Protein AF-A0A383C854-F1 (afdb_monomer_lite)

Secondary structure (DSSP, 8-state):
---PPP--GGGHHHHS----SSSS-HHHHHHHHHHHHHHHHT--SEEEEEETTEEEEEE--GGG--

Foldseek 3Di:
DPDDFAQDPVCCVVPVDHDDPPPDDPVRVVVVVVVVVVVVVPFDQWDFDQDPNDTDIDGTDPVPPD

Structure (mmCIF, N/CA/C/O backbone):
data_AF-A0A383C854-F1
#
_entry.id   AF-A0A383C854-F1
#
loop_
_atom_site.group_PDB
_atom_site.id
_atom_site.type_symbol
_atom_site.label_atom_id
_atom_site.label_alt_id
_atom_site.label_comp_id
_atom_site.label_asym_id
_atom_site.label_entity_id
_atom_site.label_seq_id
_atom_site.pdbx_PDB_ins_code
_atom_site.Cartn_x
_atom_site.Cartn_y
_atom_site.Cartn_z
_atom_site.occupancy
_atom_site.B_iso_or_equiv
_atom_site.auth_seq_id
_atom_site.auth_comp_id
_atom_site.auth_asym_id
_atom_site.auth_atom_id
_atom_site.pdbx_PDB_model_num
ATOM 1 N N . VAL A 1 1 ? 11.833 -25.881 -12.592 1.00 49.47 1 VAL A N 1
ATOM 2 C CA . VAL A 1 1 ? 12.773 -24.759 -12.827 1.00 49.47 1 VAL A CA 1
ATOM 3 C C . VAL A 1 1 ? 12.309 -23.617 -11.940 1.00 49.47 1 VAL A C 1
ATOM 5 O O . VAL A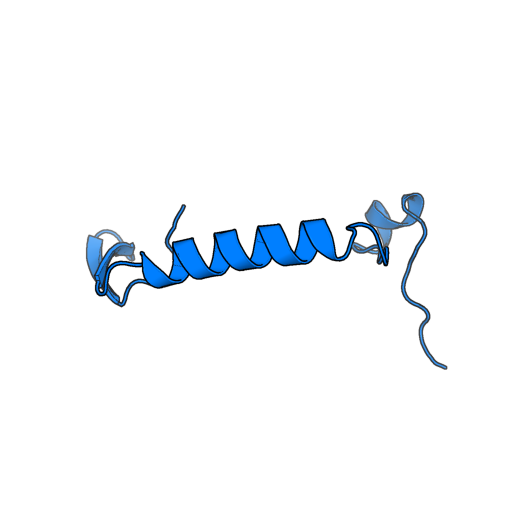 1 1 ? 11.107 -23.372 -11.966 1.00 49.47 1 VAL A O 1
ATOM 8 N N . PRO A 1 2 ? 13.150 -22.999 -11.094 1.00 55.94 2 PRO A N 1
ATOM 9 C CA . PRO A 1 2 ? 12.714 -21.817 -10.360 1.00 55.94 2 PRO A CA 1
ATOM 10 C C . P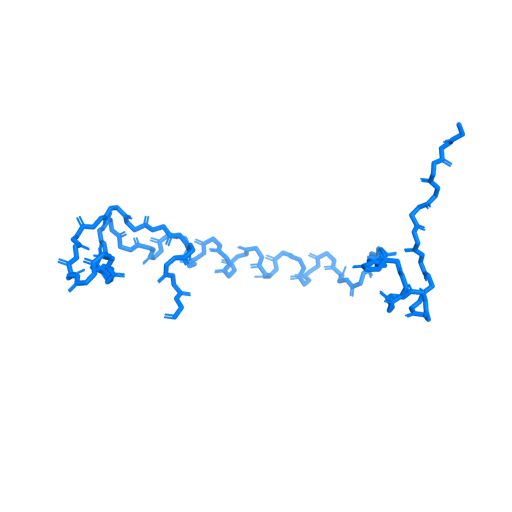RO A 1 2 ? 12.411 -20.716 -11.380 1.00 55.94 2 PRO A C 1
ATOM 12 O O . PRO A 1 2 ? 13.247 -20.411 -12.228 1.00 55.94 2 PRO A O 1
ATOM 15 N N . ILE A 1 3 ? 11.189 -20.190 -11.344 1.00 77.06 3 ILE A N 1
ATOM 16 C CA . ILE A 1 3 ? 10.796 -19.045 -12.162 1.00 77.06 3 ILE A CA 1
ATOM 17 C C . ILE A 1 3 ? 11.448 -17.830 -11.508 1.00 77.06 3 ILE A C 1
ATOM 19 O O . ILE A 1 3 ? 11.122 -17.486 -10.370 1.00 77.06 3 ILE A O 1
ATOM 23 N N . SER A 1 4 ? 12.421 -17.230 -12.187 1.00 83.50 4 SER A N 1
ATOM 24 C CA . SER A 1 4 ? 12.975 -15.948 -11.758 1.00 83.50 4 SER A CA 1
ATOM 25 C C . SER A 1 4 ? 11.891 -14.875 -11.901 1.00 83.50 4 SER A C 1
ATOM 27 O O . SER A 1 4 ? 11.184 -14.874 -12.908 1.00 83.50 4 SER A O 1
ATOM 29 N N . PRO A 1 5 ? 11.717 -13.982 -10.914 1.00 88.56 5 PRO A N 1
ATOM 30 C CA . PRO A 1 5 ? 10.731 -12.913 -11.017 1.00 88.56 5 PRO A CA 1
ATOM 31 C C . PRO A 1 5 ? 11.096 -11.958 -12.163 1.00 88.56 5 PRO A C 1
ATOM 33 O O . PRO A 1 5 ? 12.278 -11.685 -12.367 1.00 88.56 5 PRO A O 1
ATOM 36 N N . ASN A 1 6 ? 10.093 -11.443 -12.880 1.00 92.06 6 ASN A N 1
ATOM 37 C CA . ASN A 1 6 ? 10.292 -10.413 -13.896 1.00 92.06 6 ASN A CA 1
ATOM 38 C C . ASN A 1 6 ? 10.875 -9.149 -13.249 1.00 92.06 6 ASN A C 1
ATOM 40 O O . ASN A 1 6 ? 10.288 -8.620 -12.308 1.00 92.06 6 ASN A O 1
ATOM 44 N N . THR A 1 7 ? 12.009 -8.665 -13.748 1.00 94.88 7 THR A N 1
ATOM 45 C CA . THR A 1 7 ? 12.649 -7.418 -13.300 1.00 94.88 7 THR A CA 1
ATOM 46 C C . THR A 1 7 ? 12.826 -6.410 -14.440 1.00 94.88 7 THR A C 1
ATOM 48 O O . THR A 1 7 ? 13.543 -5.427 -14.271 1.00 94.88 7 THR A O 1
ATOM 51 N N . ASP A 1 8 ? 12.232 -6.659 -15.611 1.00 94.44 8 ASP A N 1
ATOM 52 C CA . ASP A 1 8 ? 12.274 -5.761 -16.765 1.00 94.44 8 ASP A CA 1
ATOM 53 C C . ASP A 1 8 ? 11.006 -4.887 -16.785 1.00 94.44 8 ASP A C 1
ATOM 55 O O . ASP A 1 8 ? 9.904 -5.420 -16.951 1.00 94.44 8 ASP A O 1
ATOM 59 N N . PRO A 1 9 ? 11.120 -3.553 -16.627 1.00 94.12 9 PRO A N 1
ATOM 60 C CA . PRO A 1 9 ? 9.961 -2.664 -16.663 1.00 94.12 9 PRO A CA 1
ATOM 61 C C . PRO A 1 9 ? 9.223 -2.688 -18.009 1.00 94.12 9 PRO A C 1
ATOM 63 O O . PRO A 1 9 ? 8.026 -2.400 -18.042 1.00 94.12 9 PRO A O 1
ATOM 66 N N . MET A 1 10 ? 9.893 -3.050 -19.108 1.00 96.31 10 MET A N 1
ATOM 67 C CA . MET A 1 10 ? 9.261 -3.148 -20.426 1.00 96.31 10 MET A CA 1
ATOM 68 C C . MET A 1 10 ? 8.272 -4.313 -20.508 1.00 96.31 10 MET A C 1
ATOM 70 O O . MET A 1 10 ? 7.312 -4.237 -21.270 1.00 96.31 10 MET A O 1
ATOM 74 N N . CYS A 1 11 ? 8.452 -5.346 -19.683 1.00 94.19 11 CYS A N 1
ATOM 75 C CA . CYS A 1 11 ? 7.565 -6.504 -19.631 1.00 94.19 11 CYS A CA 1
ATOM 76 C C . CYS A 1 11 ? 6.298 -6.272 -18.787 1.00 94.19 11 CYS A C 1
ATOM 78 O O . CYS A 1 11 ? 5.428 -7.138 -18.764 1.00 94.19 11 CYS A O 1
ATOM 80 N N . TYR A 1 12 ? 6.147 -5.132 -18.094 1.00 93.94 12 TYR A N 1
ATOM 81 C CA . TYR A 1 12 ? 4.988 -4.897 -17.216 1.00 93.94 12 TYR A CA 1
ATOM 82 C C . TYR A 1 12 ? 3.647 -4.997 -17.957 1.00 93.94 12 TYR A C 1
ATOM 84 O O . TYR A 1 12 ? 2.694 -5.566 -17.430 1.00 93.94 12 TYR A O 1
ATOM 92 N N . ALA A 1 13 ? 3.577 -4.463 -19.180 1.00 95.00 13 ALA A N 1
ATOM 93 C CA . ALA A 1 13 ? 2.348 -4.460 -19.971 1.00 95.00 13 ALA A CA 1
ATOM 94 C C . ALA A 1 13 ? 1.894 -5.874 -20.370 1.00 95.00 13 ALA A C 1
ATOM 96 O O . ALA A 1 13 ? 0.694 -6.139 -20.397 1.00 95.00 13 ALA A O 1
ATOM 97 N N . ASP A 1 14 ? 2.848 -6.769 -20.639 1.00 95.12 14 ASP A N 1
ATOM 98 C CA . ASP A 1 14 ? 2.580 -8.121 -21.135 1.00 95.12 14 ASP A CA 1
ATOM 99 C C . ASP A 1 14 ? 2.461 -9.150 -19.997 1.00 95.12 14 ASP A C 1
ATOM 101 O O . ASP A 1 14 ? 1.653 -10.075 -20.073 1.00 95.12 14 ASP A O 1
ATOM 105 N N . GLU A 1 15 ? 3.240 -8.990 -18.921 1.00 92.31 15 GLU A N 1
ATOM 106 C CA . GLU A 1 15 ? 3.310 -9.943 -17.802 1.00 92.31 15 GLU A CA 1
ATOM 107 C C . GLU A 1 15 ? 2.477 -9.521 -16.578 1.00 92.31 15 GLU A C 1
ATOM 109 O O . GLU A 1 15 ? 2.220 -10.332 -15.687 1.00 92.31 15 GLU A O 1
ATOM 114 N N . GLY A 1 16 ? 2.046 -8.258 -16.505 1.00 94.00 16 GLY A N 1
ATOM 115 C CA . GLY A 1 16 ? 1.200 -7.721 -15.433 1.00 94.00 16 GLY A CA 1
ATOM 116 C C . GLY A 1 16 ? 1.912 -7.465 -14.099 1.00 94.00 16 GLY A C 1
ATOM 117 O O . GLY A 1 16 ? 1.296 -6.939 -13.170 1.00 94.00 16 GLY A O 1
ATOM 118 N N . TYR A 1 17 ? 3.198 -7.810 -13.975 1.00 93.25 17 TYR A N 1
ATOM 119 C CA . TYR A 1 17 ? 4.004 -7.514 -12.792 1.00 93.25 17 TYR A CA 1
ATOM 120 C C . TYR A 1 17 ? 5.494 -7.369 -13.119 1.00 93.25 17 TYR A C 1
ATOM 122 O O . TYR A 1 17 ? 6.010 -8.032 -14.014 1.00 93.25 17 TYR A O 1
ATOM 130 N N . CYS A 1 18 ? 6.189 -6.558 -12.318 1.00 95.69 18 CYS A N 1
ATOM 131 C CA . CYS A 1 18 ? 7.649 -6.511 -12.218 1.00 95.69 18 CYS A CA 1
ATOM 132 C C . CYS A 1 18 ? 8.027 -6.448 -10.732 1.00 95.69 18 CYS A C 1
ATOM 134 O O . CYS A 1 18 ? 7.381 -5.741 -9.957 1.00 95.69 18 CYS A O 1
ATOM 136 N N . LEU A 1 19 ? 9.070 -7.165 -10.324 1.00 94.69 19 LEU A N 1
ATOM 137 C CA . LEU A 1 19 ? 9.614 -7.130 -8.973 1.00 94.69 19 LEU A CA 1
ATOM 138 C C . LEU A 1 19 ? 10.911 -6.325 -8.955 1.00 94.69 19 LEU A C 1
ATOM 140 O O . LEU A 1 19 ? 11.927 -6.756 -9.495 1.00 94.69 19 LEU A O 1
ATOM 144 N N . PHE A 1 20 ? 10.903 -5.216 -8.226 1.00 94.88 20 PHE A N 1
ATOM 145 C CA . PHE A 1 20 ? 12.108 -4.467 -7.892 1.00 94.88 20 PHE A CA 1
ATOM 146 C C . PHE A 1 20 ? 12.334 -4.562 -6.386 1.00 94.88 20 PHE A C 1
ATOM 148 O O . PHE A 1 20 ? 11.426 -4.309 -5.594 1.00 94.88 20 PHE A O 1
ATOM 155 N N . ARG A 1 21 ? 13.533 -4.988 -5.992 1.00 94.25 21 ARG A N 1
ATOM 156 C CA . ARG A 1 21 ? 13.947 -5.050 -4.586 1.00 94.25 21 ARG A CA 1
ATOM 157 C C . ARG A 1 21 ? 14.703 -3.783 -4.225 1.00 94.25 21 ARG A C 1
ATOM 159 O O . ARG A 1 21 ? 15.200 -3.099 -5.113 1.00 94.25 21 ARG A O 1
ATOM 166 N N . ASP A 1 22 ? 14.750 -3.489 -2.930 1.00 94.50 22 ASP A N 1
ATOM 167 C CA . ASP A 1 22 ? 15.555 -2.394 -2.379 1.00 94.50 22 ASP A CA 1
ATOM 168 C C . ASP A 1 22 ? 15.209 -1.014 -2.975 1.00 94.50 22 ASP A C 1
ATOM 170 O O . ASP A 1 22 ? 16.039 -0.114 -3.036 1.00 94.50 22 ASP A O 1
ATOM 174 N N . VAL A 1 23 ? 13.954 -0.846 -3.419 1.00 95.50 23 VAL A N 1
ATOM 175 C CA . VAL A 1 23 ? 13.424 0.422 -3.957 1.00 95.50 23 VAL A CA 1
ATOM 176 C C . VAL A 1 23 ? 13.315 1.487 -2.864 1.00 95.50 23 VAL A C 1
ATOM 178 O O . VAL A 1 23 ? 13.388 2.676 -3.151 1.00 95.50 23 VAL A O 1
ATOM 181 N N . LEU A 1 24 ? 13.141 1.049 -1.615 1.00 96.81 24 LEU A N 1
ATOM 182 C CA . LEU A 1 24 ? 13.119 1.893 -0.428 1.00 96.81 24 LEU A CA 1
ATOM 183 C C . LEU A 1 24 ? 14.277 1.508 0.488 1.00 96.81 24 LEU A C 1
ATOM 185 O O . LEU A 1 24 ? 14.571 0.324 0.670 1.00 96.81 24 LEU A O 1
ATOM 189 N N . SER A 1 25 ? 14.883 2.512 1.111 1.00 97.50 25 SER A N 1
ATOM 190 C CA . SER A 1 25 ? 15.828 2.319 2.206 1.00 97.50 25 SER A CA 1
ATOM 191 C C . SER A 1 25 ? 15.133 1.775 3.458 1.00 97.50 25 SER A C 1
ATOM 193 O O . SER A 1 25 ? 13.931 1.960 3.669 1.00 97.50 25 SER A O 1
ATOM 195 N N . GLU A 1 26 ? 15.903 1.152 4.352 1.00 97.19 26 GLU A N 1
ATOM 196 C CA . GLU A 1 26 ? 15.387 0.681 5.645 1.00 97.19 26 GLU A CA 1
ATOM 197 C C . GLU A 1 26 ? 14.740 1.810 6.462 1.00 97.19 26 GLU A C 1
ATOM 199 O O . GLU A 1 26 ? 13.724 1.595 7.122 1.00 97.19 26 GLU A O 1
ATOM 204 N N . ALA A 1 27 ? 15.293 3.024 6.381 1.00 97.50 27 ALA A N 1
ATOM 205 C CA . ALA A 1 27 ? 14.761 4.199 7.064 1.00 97.50 27 ALA A CA 1
ATOM 206 C C . ALA A 1 27 ? 13.388 4.620 6.512 1.00 97.50 27 ALA A C 1
ATOM 208 O O . ALA A 1 27 ? 12.482 4.918 7.290 1.00 97.50 27 ALA A O 1
ATOM 209 N N . GLU A 1 28 ? 13.206 4.601 5.189 1.00 97.69 28 GLU A N 1
ATOM 210 C CA . GLU A 1 28 ? 11.913 4.889 4.551 1.00 97.69 28 GLU A CA 1
ATOM 211 C C . GLU A 1 28 ? 10.869 3.825 4.898 1.00 97.69 28 GLU A C 1
ATOM 213 O O . GLU A 1 28 ? 9.728 4.161 5.219 1.00 97.69 28 GLU A O 1
ATOM 218 N N . ILE A 1 29 ? 11.266 2.548 4.919 1.00 97.38 29 ILE A N 1
ATOM 219 C CA . ILE A 1 29 ? 10.393 1.447 5.348 1.00 97.38 29 ILE A CA 1
ATOM 220 C C . ILE A 1 29 ? 9.976 1.635 6.812 1.00 97.38 29 ILE A C 1
ATOM 222 O O . ILE A 1 29 ? 8.799 1.473 7.139 1.00 97.38 29 ILE A O 1
ATOM 226 N N . ALA A 1 30 ? 10.911 1.986 7.699 1.00 97.38 30 ALA A N 1
ATOM 227 C CA . ALA A 1 30 ? 10.619 2.219 9.111 1.00 97.38 30 ALA A CA 1
ATOM 228 C C . ALA A 1 30 ? 9.660 3.404 9.311 1.00 97.38 30 ALA A C 1
ATOM 230 O O . ALA A 1 30 ? 8.690 3.284 10.058 1.00 97.38 30 ALA A O 1
ATOM 231 N N . ALA A 1 31 ? 9.879 4.515 8.605 1.00 97.12 31 ALA A N 1
ATOM 232 C CA . ALA A 1 31 ? 8.999 5.680 8.663 1.00 97.12 31 ALA A CA 1
ATOM 233 C C . ALA A 1 31 ? 7.580 5.360 8.159 1.00 97.12 31 ALA A C 1
ATOM 235 O O . ALA A 1 31 ? 6.599 5.717 8.813 1.00 97.12 31 ALA A O 1
ATOM 236 N N . ALA A 1 32 ? 7.463 4.637 7.040 1.00 95.62 32 ALA A N 1
ATOM 237 C CA . ALA A 1 32 ? 6.172 4.213 6.502 1.00 95.62 32 ALA A CA 1
ATOM 238 C C . ALA A 1 32 ? 5.417 3.284 7.469 1.00 95.62 32 ALA A C 1
ATOM 240 O O . ALA A 1 32 ? 4.207 3.428 7.631 1.00 95.62 32 ALA A O 1
ATOM 241 N N . ARG A 1 33 ? 6.126 2.373 8.153 1.00 96.31 33 ARG A N 1
ATOM 242 C CA . ARG A 1 33 ? 5.536 1.499 9.181 1.00 96.31 33 ARG A CA 1
ATOM 243 C C . ARG A 1 33 ? 4.986 2.285 10.363 1.00 96.31 33 ARG A C 1
ATOM 245 O O . ARG A 1 33 ? 3.845 2.059 10.729 1.00 96.31 33 ARG A O 1
ATOM 252 N N . VAL A 1 34 ? 5.739 3.253 10.889 1.00 96.50 34 VAL A N 1
ATOM 253 C CA . VAL A 1 34 ? 5.255 4.124 11.977 1.00 96.50 34 VAL A CA 1
ATOM 254 C C . VAL A 1 34 ? 3.987 4.876 11.562 1.00 96.50 34 VAL A C 1
ATOM 256 O O . VAL A 1 34 ? 3.040 4.975 12.344 1.00 96.50 34 VAL A O 1
ATOM 259 N N . GLY A 1 35 ? 3.949 5.387 10.327 1.00 93.06 35 GLY A N 1
ATOM 260 C CA . GLY A 1 35 ? 2.756 6.031 9.777 1.00 93.06 35 GLY A CA 1
ATOM 261 C C . GLY A 1 35 ? 1.563 5.077 9.695 1.00 93.06 35 GLY A C 1
ATOM 262 O O . GLY A 1 35 ? 0.469 5.431 10.131 1.00 93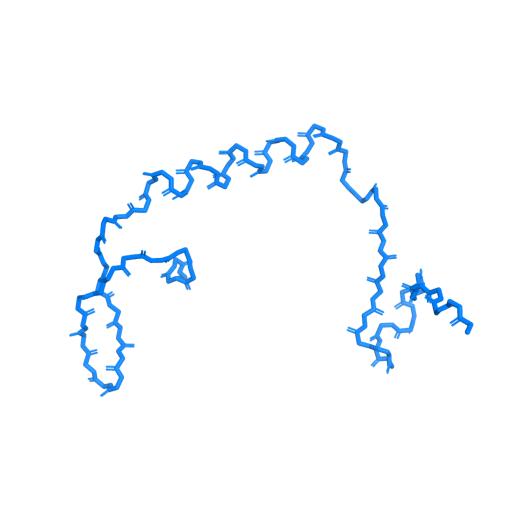.06 35 GLY A O 1
ATOM 263 N N . LEU A 1 36 ? 1.782 3.858 9.195 1.00 91.50 36 LEU A N 1
ATOM 264 C CA . LEU A 1 36 ? 0.749 2.827 9.106 1.00 91.50 36 LEU A CA 1
ATOM 265 C C . LEU A 1 36 ? 0.227 2.425 10.490 1.00 91.50 36 LEU A C 1
ATOM 267 O O . LEU A 1 36 ? -0.983 2.429 10.691 1.00 91.50 36 LEU A O 1
ATOM 271 N N . ASP A 1 37 ? 1.1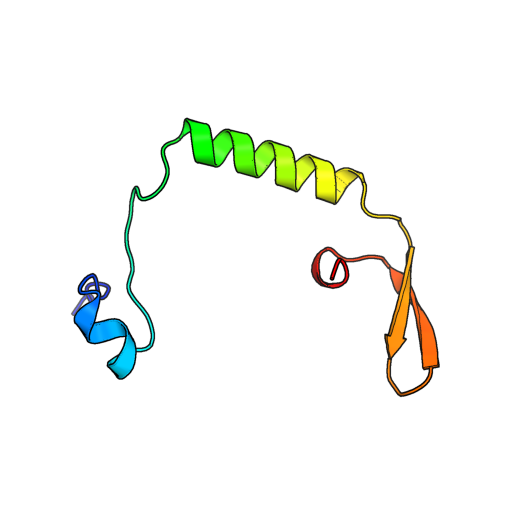14 2.145 11.444 1.00 93.06 37 ASP A N 1
ATOM 272 C CA . ASP A 1 37 ? 0.748 1.776 12.816 1.00 93.06 37 ASP A CA 1
ATOM 273 C C . ASP A 1 37 ? -0.078 2.890 13.473 1.00 93.06 37 ASP A C 1
ATOM 275 O O . ASP A 1 37 ? -1.129 2.632 14.048 1.00 93.06 37 ASP A O 1
ATOM 279 N N . THR A 1 38 ? 0.313 4.153 13.270 1.00 91.00 38 THR A N 1
ATOM 280 C CA . THR A 1 38 ? -0.457 5.310 13.754 1.00 91.00 38 THR A CA 1
ATOM 281 C C . THR A 1 38 ? -1.857 5.364 13.136 1.00 91.00 38 THR A C 1
ATOM 283 O O . THR A 1 38 ? -2.824 5.679 13.826 1.00 91.00 38 THR A O 1
ATOM 286 N N . MET A 1 39 ? -2.004 5.084 11.839 1.00 87.94 39 MET A N 1
ATOM 287 C CA . MET A 1 39 ? -3.325 5.045 11.199 1.00 87.94 39 MET A CA 1
ATOM 288 C C . MET A 1 39 ? -4.180 3.894 11.734 1.00 87.94 39 MET A C 1
ATOM 290 O O . MET A 1 39 ? -5.381 4.074 11.923 1.00 87.94 39 MET A O 1
ATOM 294 N N . LEU A 1 40 ? -3.564 2.739 11.997 1.00 86.94 40 LEU A N 1
ATOM 295 C CA . LEU A 1 40 ? -4.242 1.575 12.558 1.00 86.94 40 LEU A CA 1
ATOM 296 C C . LEU A 1 40 ? -4.706 1.824 13.996 1.00 86.94 40 LEU A C 1
ATOM 298 O O . LEU A 1 40 ? -5.847 1.512 14.320 1.00 86.94 40 LEU A O 1
ATOM 302 N N . ASP A 1 41 ? -3.872 2.444 14.829 1.00 88.38 41 ASP A N 1
ATOM 303 C CA . ASP A 1 41 ? -4.225 2.809 16.207 1.00 88.38 41 ASP A CA 1
ATOM 304 C C . ASP A 1 41 ? -5.345 3.859 16.265 1.00 88.38 41 ASP A C 1
ATOM 306 O O . ASP A 1 41 ? -6.115 3.909 17.224 1.00 88.38 41 ASP A O 1
ATOM 310 N N . ASN A 1 42 ? -5.456 4.692 15.226 1.00 85.69 42 ASN A N 1
ATOM 311 C CA . ASN A 1 42 ? -6.508 5.697 15.095 1.00 85.69 42 ASN A CA 1
ATOM 312 C C . ASN A 1 42 ? -7.765 5.185 14.367 1.00 85.69 42 ASN A C 1
ATOM 314 O O . ASN A 1 42 ? -8.692 5.974 14.152 1.00 85.69 42 ASN A O 1
ATOM 318 N N . LEU A 1 43 ? -7.835 3.901 13.987 1.00 87.44 43 LEU A N 1
ATOM 319 C CA . LEU A 1 43 ? -9.071 3.337 13.447 1.00 87.44 43 LEU A CA 1
ATOM 320 C C . LEU A 1 43 ? -10.173 3.429 14.510 1.00 87.44 43 LEU A C 1
ATOM 322 O O . LEU A 1 43 ? -9.985 2.979 15.643 1.00 87.44 43 LEU A O 1
ATOM 326 N N . PRO A 1 44 ? -11.349 3.986 14.172 1.00 85.19 44 PRO A N 1
ATOM 327 C CA . PRO A 1 44 ? -12.472 3.947 15.089 1.00 85.19 44 PRO A CA 1
ATOM 328 C C . PRO A 1 44 ? -12.885 2.490 15.320 1.00 85.19 44 PRO A C 1
ATOM 330 O O . PRO A 1 44 ? -12.737 1.653 14.444 1.00 85.19 44 PRO A O 1
ATOM 333 N N . ASN A 1 45 ? -13.469 2.157 16.470 1.00 85.31 45 ASN A N 1
ATOM 334 C CA . ASN A 1 45 ? -13.947 0.783 16.690 1.00 85.31 45 ASN A CA 1
ATOM 335 C C . ASN A 1 45 ? -15.048 0.387 15.690 1.00 85.31 45 ASN A C 1
ATOM 337 O O . ASN A 1 45 ? -15.172 -0.776 15.311 1.00 85.31 45 ASN A O 1
ATOM 341 N N . ARG A 1 46 ? -15.860 1.364 15.269 1.00 89.50 46 ARG A N 1
ATOM 342 C CA . ARG A 1 46 ? -16.963 1.183 14.326 1.00 89.50 46 ARG A CA 1
ATOM 343 C C . ARG A 1 46 ? -16.975 2.301 13.296 1.00 89.50 46 ARG A C 1
ATOM 345 O O . ARG A 1 46 ? -16.638 3.441 13.607 1.00 89.50 46 ARG A O 1
ATOM 352 N N . GLN A 1 47 ? -17.396 1.974 12.084 1.00 86.88 47 GLN A N 1
ATOM 353 C CA . GLN A 1 47 ? -17.512 2.905 10.971 1.00 86.88 47 GLN A CA 1
ATOM 354 C C . GLN A 1 47 ? -18.836 2.679 10.243 1.00 86.88 47 GLN A C 1
ATOM 356 O O . GLN A 1 47 ? -19.315 1.552 10.117 1.00 86.88 47 GLN A O 1
ATOM 361 N N . VAL A 1 48 ? -19.432 3.765 9.756 1.00 88.88 48 VAL A N 1
ATOM 362 C CA . VAL A 1 48 ? -20.606 3.694 8.886 1.00 88.88 48 VAL A CA 1
ATOM 363 C C . VAL A 1 48 ? -20.132 3.557 7.444 1.00 88.88 48 VAL A C 1
ATOM 365 O O . VAL A 1 48 ? -19.421 4.425 6.943 1.00 88.88 48 VAL A O 1
ATOM 368 N N . VAL A 1 49 ? -20.532 2.474 6.781 1.00 86.81 49 VAL A N 1
ATOM 369 C CA . VAL A 1 49 ? -20.233 2.207 5.368 1.00 86.81 49 VAL A CA 1
ATOM 370 C C . VAL A 1 49 ? -21.527 2.106 4.567 1.00 86.81 49 VAL A C 1
ATOM 372 O O . VAL A 1 49 ? -22.537 1.608 5.070 1.00 86.81 49 VAL A O 1
ATOM 375 N N . TYR A 1 50 ? -21.504 2.556 3.313 1.00 87.94 50 TYR A N 1
ATOM 376 C CA . TYR A 1 50 ? -22.635 2.386 2.404 1.00 87.94 50 TYR A CA 1
ATOM 377 C C . TYR A 1 50 ? -22.540 1.023 1.717 1.00 87.94 50 TYR A C 1
ATOM 379 O O . 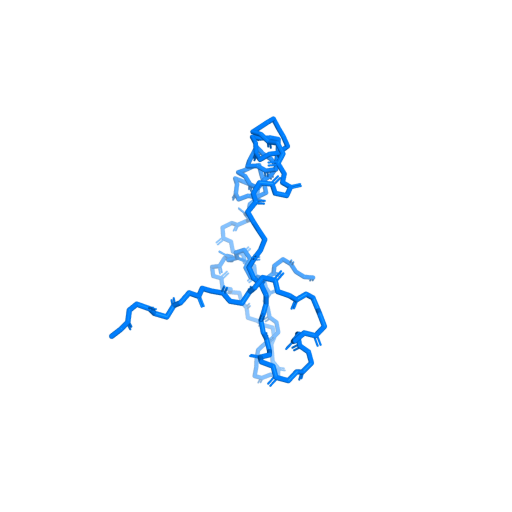TYR A 1 50 ? -21.622 0.773 0.934 1.00 87.94 50 TYR A O 1
ATOM 387 N N . LYS A 1 51 ? -23.472 0.120 2.029 1.00 83.31 51 LYS A N 1
ATOM 388 C CA . LYS A 1 51 ? -23.497 -1.244 1.496 1.00 83.31 51 LYS A CA 1
ATOM 389 C C . LYS A 1 51 ? -24.928 -1.658 1.183 1.00 83.31 51 LYS A C 1
ATOM 391 O O . LYS A 1 51 ? -25.833 -1.439 1.980 1.00 83.31 51 LYS A O 1
ATOM 396 N N . ASP A 1 52 ? -25.116 -2.288 0.026 1.00 87.06 52 ASP A N 1
ATOM 397 C CA . ASP A 1 52 ? -26.414 -2.798 -0.434 1.00 87.06 52 ASP A CA 1
ATOM 398 C C . ASP A 1 52 ? -27.518 -1.718 -0.500 1.00 87.06 52 ASP A C 1
ATOM 400 O O . ASP A 1 52 ? -28.692 -2.014 -0.303 1.00 87.06 52 ASP A O 1
ATOM 404 N N . GLY A 1 53 ? -27.150 -0.460 -0.770 1.00 91.69 53 GLY A N 1
ATOM 405 C CA . GLY A 1 53 ? -28.103 0.649 -0.879 1.00 91.69 53 GLY A CA 1
ATOM 406 C C . GLY A 1 53 ? -28.398 1.395 0.431 1.00 91.69 53 GLY A C 1
ATOM 407 O O . GLY A 1 53 ? -29.174 2.352 0.414 1.00 91.69 53 GLY A O 1
ATOM 408 N N . GLU A 1 54 ? -27.769 1.018 1.548 1.00 92.25 54 GLU A N 1
ATOM 409 C CA . GLU A 1 54 ? -28.023 1.606 2.869 1.00 92.25 54 GLU A CA 1
ATOM 410 C C . GLU A 1 54 ? -26.732 1.878 3.658 1.00 92.25 54 GLU A C 1
ATOM 412 O O . GLU A 1 54 ? -25.705 1.227 3.465 1.00 92.25 54 GLU A O 1
ATOM 417 N N . ASN A 1 55 ? -26.795 2.829 4.594 1.00 91.81 55 ASN A N 1
ATOM 418 C CA . ASN A 1 55 ? -25.727 3.068 5.565 1.00 91.81 55 ASN A CA 1
ATOM 419 C C . ASN A 1 55 ? -25.792 2.021 6.681 1.00 91.81 55 ASN A C 1
ATOM 421 O O . ASN A 1 55 ? -26.824 1.872 7.335 1.00 91.81 55 ASN A O 1
ATOM 425 N N . ARG A 1 56 ? -24.683 1.323 6.930 1.00 90.12 56 ARG A N 1
ATOM 426 C CA . ARG A 1 56 ? -24.573 0.295 7.971 1.00 90.12 56 ARG A CA 1
ATOM 427 C C . ARG A 1 56 ? -23.370 0.551 8.861 1.00 90.12 56 ARG A C 1
ATOM 429 O O . ARG A 1 56 ? -22.285 0.834 8.368 1.00 90.12 56 ARG A O 1
ATOM 436 N N . GLU A 1 57 ? -23.559 0.403 10.166 1.00 91.25 57 GLU A N 1
ATOM 437 C CA . GLU A 1 57 ? -22.483 0.515 11.148 1.00 91.25 57 GLU A CA 1
ATOM 438 C C . GLU A 1 57 ? -21.790 -0.841 11.346 1.00 91.25 57 GLU A C 1
ATOM 440 O O . GLU A 1 57 ? -22.365 -1.782 11.903 1.00 91.25 57 GLU A O 1
ATOM 445 N N . VAL A 1 58 ? -20.542 -0.936 10.901 1.00 88.88 58 VAL A N 1
ATOM 446 C CA . VAL A 1 58 ? -19.711 -2.148 10.934 1.00 88.88 58 VAL A CA 1
ATOM 447 C C . VAL A 1 58 ? -18.460 -1.911 11.774 1.00 88.88 58 VAL A C 1
ATOM 449 O O . VAL A 1 58 ? -18.133 -0.765 12.075 1.00 88.88 58 VAL A O 1
ATOM 452 N N . ASP A 1 59 ? -17.751 -2.978 12.141 1.00 89.12 59 ASP A N 1
ATOM 453 C CA . ASP A 1 59 ? -16.404 -2.840 12.703 1.00 89.12 59 ASP A CA 1
ATOM 454 C C . ASP A 1 59 ? -15.521 -2.122 11.682 1.00 89.12 59 ASP A C 1
ATOM 456 O O . ASP A 1 59 ? -15.545 -2.469 10.493 1.00 89.12 59 ASP A O 1
ATOM 460 N N . ALA A 1 60 ? -14.782 -1.100 12.118 1.00 84.19 60 ALA A N 1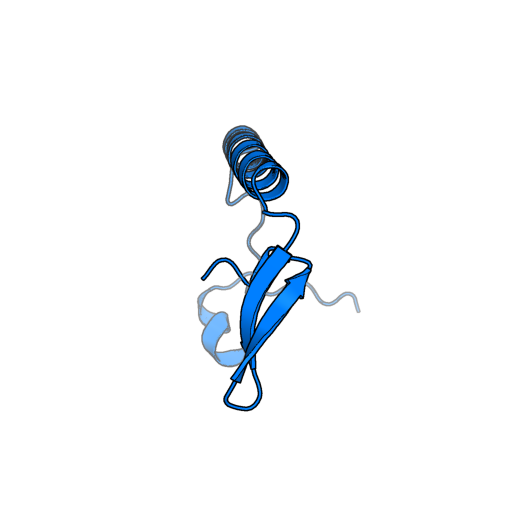
ATOM 461 C CA . ALA A 1 60 ? -13.920 -0.391 11.185 1.00 84.19 60 ALA A CA 1
ATOM 462 C C . ALA A 1 60 ? -12.763 -1.292 10.771 1.00 84.19 60 ALA A C 1
ATOM 464 O O . ALA A 1 60 ? -12.230 -2.082 11.555 1.00 84.19 60 ALA A O 1
ATOM 465 N N . ARG A 1 61 ? -12.381 -1.172 9.507 1.00 84.94 61 ARG A N 1
ATOM 466 C CA . ARG A 1 61 ? -11.281 -1.929 8.929 1.00 84.94 61 ARG A CA 1
ATOM 467 C C . ARG A 1 61 ? -10.445 -0.973 8.082 1.00 84.94 61 ARG A C 1
ATOM 469 O O . ARG A 1 61 ? -11.021 -0.044 7.510 1.00 84.94 61 ARG A O 1
ATOM 476 N N . PRO A 1 62 ? -9.121 -1.173 7.989 1.00 81.00 62 PRO A N 1
ATOM 477 C CA . PRO A 1 62 ? -8.246 -0.274 7.239 1.00 81.00 62 PRO A CA 1
ATOM 478 C C . PRO A 1 62 ? -8.700 -0.069 5.788 1.00 81.00 62 PRO A C 1
ATOM 480 O O . PRO A 1 62 ? -8.585 1.029 5.256 1.00 81.00 62 PRO A O 1
ATOM 483 N N . GLU A 1 63 ? -9.277 -1.099 5.160 1.00 80.00 63 GLU A N 1
ATOM 484 C CA . GLU A 1 63 ? -9.790 -1.049 3.786 1.00 80.00 63 GLU A CA 1
ATOM 485 C C . GLU A 1 63 ? -10.966 -0.082 3.565 1.00 80.00 63 GLU A C 1
ATOM 487 O O . GLU A 1 63 ? -11.301 0.200 2.418 1.00 80.00 63 GLU A O 1
ATOM 492 N N . TYR A 1 64 ? -11.598 0.423 4.629 1.00 77.56 64 TYR A N 1
ATOM 493 C CA . TYR A 1 64 ? -12.695 1.396 4.550 1.00 77.56 64 TYR A CA 1
ATOM 494 C C . TYR A 1 64 ? -12.229 2.853 4.708 1.00 77.56 64 TYR A C 1
ATOM 496 O O . TYR A 1 64 ? -13.057 3.766 4.685 1.00 77.56 64 TYR A O 1
ATOM 504 N N . LEU A 1 65 ? -10.926 3.091 4.896 1.00 69.19 65 LEU A N 1
ATOM 505 C CA . LEU A 1 65 ? -10.325 4.425 4.934 1.00 69.19 65 LEU A CA 1
ATOM 506 C C . LEU A 1 65 ? -10.050 4.902 3.495 1.00 69.19 65 LEU A C 1
ATOM 508 O O . LEU A 1 65 ? -8.909 4.881 3.035 1.00 69.19 65 LEU A O 1
ATOM 512 N N . THR A 1 66 ? -11.100 5.282 2.766 1.00 62.19 66 THR A N 1
ATOM 513 C CA . THR A 1 66 ? -11.020 5.840 1.400 1.00 62.19 66 THR A CA 1
ATOM 514 C C . THR A 1 66 ? -11.782 7.143 1.289 1.00 62.19 66 THR A C 1
ATOM 516 O O . THR A 1 66 ? -12.946 7.151 1.755 1.00 62.19 66 THR A O 1
#

Organism: NCBI:txid408172

Sequence (66 aa):
VPISPNTDPMCYADEGYCLFRDVLSEAEIAAARVGLDTMLDNLPNRQVVYKDGENREVDARPEYLT

pLDDT: mean 89.1, std 9.27, range [49.47, 97.69]

Radius of gyration: 18.85 Å; chains: 1; bounding box: 44×31×38 Å